Protein AF-A0A8W8L2I2-F1 (afdb_monomer_lite)

Structure (mmCIF, N/CA/C/O backbone):
data_AF-A0A8W8L2I2-F1
#
_entry.id   AF-A0A8W8L2I2-F1
#
loop_
_atom_site.group_PDB
_atom_site.id
_atom_site.type_symbol
_atom_site.label_atom_id
_atom_site.label_alt_id
_atom_site.label_comp_id
_atom_site.label_asym_id
_atom_site.label_entity_id
_atom_site.label_seq_id
_atom_site.pdbx_PDB_ins_code
_atom_site.Cartn_x
_atom_site.Cartn_y
_atom_site.Cartn_z
_atom_site.occupancy
_atom_site.B_iso_or_equiv
_atom_site.auth_seq_id
_atom_site.auth_comp_id
_atom_site.auth_asym_id
_atom_site.auth_atom_id
_atom_site.pdbx_PDB_model_num
ATOM 1 N N . MET A 1 1 ? -1.419 -32.914 15.715 1.00 40.72 1 MET A N 1
ATOM 2 C CA . MET A 1 1 ? -0.296 -32.396 14.901 1.00 40.72 1 MET A CA 1
ATOM 3 C C . MET A 1 1 ? -0.201 -30.887 15.111 1.00 40.72 1 MET A C 1
ATOM 5 O O . MET A 1 1 ? -1.150 -30.192 14.777 1.00 40.72 1 MET A O 1
ATOM 9 N N . LYS A 1 2 ? 0.868 -30.370 15.735 1.00 45.75 2 LYS A N 1
ATOM 10 C CA . LYS A 1 2 ? 1.086 -28.915 15.846 1.00 45.75 2 LYS A CA 1
ATOM 11 C C . LYS A 1 2 ? 1.568 -28.414 14.483 1.00 45.75 2 LYS A C 1
ATOM 13 O O . LYS A 1 2 ? 2.670 -28.764 14.072 1.00 45.75 2 LYS A O 1
ATOM 18 N N . GLY A 1 3 ? 0.729 -27.664 13.768 1.00 49.62 3 GLY A N 1
ATOM 19 C CA . GLY A 1 3 ? 1.096 -27.071 12.483 1.00 49.62 3 GLY A CA 1
ATOM 20 C C . GLY A 1 3 ? 2.320 -26.171 12.647 1.00 49.62 3 GLY A C 1
ATOM 21 O O . GLY A 1 3 ? 2.317 -25.269 13.486 1.00 49.62 3 GLY A O 1
ATOM 22 N N . LYS A 1 4 ? 3.383 -26.432 11.876 1.00 48.53 4 LYS A 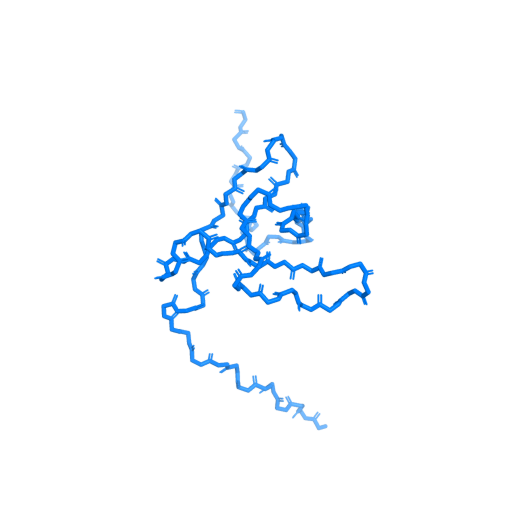N 1
ATOM 23 C CA . LYS A 1 4 ? 4.502 -25.496 11.738 1.00 48.53 4 LYS A CA 1
ATOM 24 C C . LYS A 1 4 ? 3.922 -24.181 11.215 1.00 48.53 4 LYS A C 1
ATOM 26 O O . LYS A 1 4 ? 3.394 -24.152 10.107 1.00 48.53 4 LYS A O 1
ATOM 31 N N . LYS A 1 5 ? 3.997 -23.108 12.009 1.00 54.03 5 LYS A N 1
ATOM 32 C CA . LY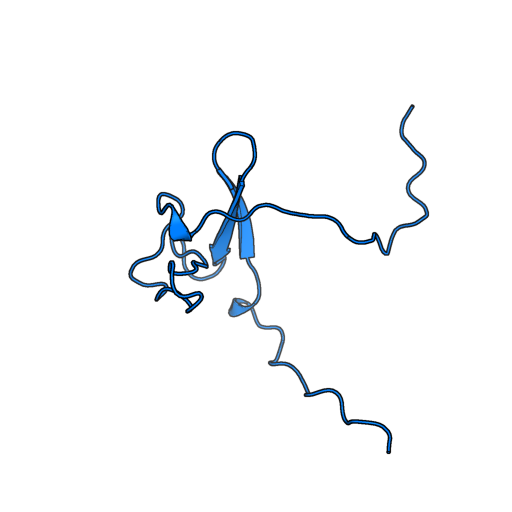S A 1 5 ? 3.760 -21.758 11.487 1.00 54.03 5 LYS A CA 1
ATOM 33 C C . LYS A 1 5 ? 4.765 -21.541 10.350 1.00 54.03 5 LYS A C 1
ATOM 35 O O . LYS A 1 5 ? 5.946 -21.814 10.576 1.00 54.03 5 LYS A O 1
ATOM 40 N N . PRO A 1 6 ? 4.331 -21.112 9.154 1.00 57.28 6 PRO A N 1
ATOM 41 C CA . PRO A 1 6 ? 5.268 -20.783 8.093 1.00 57.28 6 PRO A CA 1
ATOM 42 C C . PRO A 1 6 ? 6.248 -19.742 8.634 1.00 57.28 6 PRO A C 1
ATOM 44 O O . PRO A 1 6 ? 5.844 -18.762 9.264 1.00 57.28 6 PRO A O 1
ATOM 47 N N . GLN A 1 7 ? 7.540 -20.007 8.461 1.00 64.81 7 GLN A N 1
ATOM 48 C CA . GLN A 1 7 ? 8.579 -19.049 8.802 1.00 64.81 7 GLN A CA 1
ATOM 49 C C . GLN A 1 7 ? 8.416 -17.892 7.815 1.00 64.81 7 GLN A C 1
ATOM 51 O O . GLN A 1 7 ? 8.647 -18.065 6.621 1.00 64.81 7 GLN A O 1
ATOM 56 N N . GLY A 1 8 ? 7.880 -16.767 8.295 1.00 61.03 8 GLY A N 1
ATOM 57 C CA . GLY A 1 8 ? 7.690 -15.574 7.474 1.00 61.03 8 GLY A CA 1
ATOM 58 C C . GLY A 1 8 ? 9.018 -15.094 6.888 1.00 61.03 8 GLY A C 1
ATOM 59 O O . GLY A 1 8 ? 10.087 -15.445 7.394 1.00 61.03 8 GLY A O 1
ATOM 60 N N . ALA A 1 9 ? 8.945 -14.296 5.822 1.00 66.06 9 ALA A N 1
ATOM 61 C CA . ALA A 1 9 ? 10.129 -13.678 5.237 1.00 66.06 9 ALA A CA 1
ATOM 62 C C . ALA A 1 9 ? 10.920 -12.890 6.305 1.00 66.06 9 ALA A C 1
ATOM 64 O O . ALA A 1 9 ? 10.314 -12.360 7.247 1.00 66.06 9 ALA A O 1
ATOM 65 N N . PRO A 1 10 ? 12.258 -12.807 6.185 1.00 71.94 10 PRO A N 1
ATOM 66 C CA . PRO A 1 10 ? 13.064 -11.957 7.051 1.00 71.94 10 PRO A CA 1
ATOM 67 C C . PRO A 1 10 ? 12.510 -10.527 7.062 1.00 71.94 10 PRO A C 1
ATOM 69 O O . PRO A 1 10 ? 12.159 -9.985 6.017 1.00 71.94 10 PRO A O 1
ATOM 72 N N . LEU A 1 11 ? 12.425 -9.909 8.241 1.00 79.75 11 LEU A N 1
ATOM 73 C CA . LEU A 1 11 ? 11.957 -8.527 8.383 1.00 79.75 11 LEU A CA 1
ATOM 74 C C . LEU A 1 11 ? 13.040 -7.558 7.883 1.00 79.75 11 LEU A C 1
ATOM 76 O O . LEU A 1 11 ? 13.887 -7.103 8.653 1.00 79.75 11 LEU A O 1
ATOM 80 N N . GLY A 1 12 ? 13.039 -7.295 6.577 1.00 85.38 12 GLY A N 1
ATOM 81 C CA . GLY A 1 12 ? 13.928 -6.348 5.907 1.00 85.38 12 GLY A CA 1
ATOM 82 C C . GLY A 1 12 ? 13.388 -4.915 5.876 1.00 85.38 12 GLY A C 1
ATOM 83 O O . GLY A 1 12 ? 12.291 -4.615 6.343 1.00 85.38 12 GLY A O 1
ATOM 84 N N . ILE A 1 13 ? 14.153 -3.993 5.281 1.00 87.50 13 ILE A N 1
ATOM 85 C CA . ILE A 1 13 ? 13.672 -2.621 5.028 1.00 87.50 13 ILE A CA 1
ATOM 86 C C . ILE A 1 13 ? 12.439 -2.610 4.108 1.00 87.50 13 ILE A C 1
ATOM 88 O O . ILE A 1 13 ? 11.551 -1.782 4.279 1.00 87.50 13 ILE A O 1
ATOM 92 N N . GLU A 1 14 ? 12.357 -3.588 3.207 1.00 87.69 14 GLU A N 1
ATOM 93 C CA . GLU A 1 14 ? 11.250 -3.825 2.275 1.00 87.69 14 GLU A CA 1
ATOM 94 C C . GLU A 1 14 ? 9.916 -4.168 2.953 1.00 87.69 14 GLU A C 1
ATOM 96 O O . GLU A 1 14 ? 8.863 -4.014 2.344 1.00 87.69 14 GLU A O 1
ATOM 101 N N . THR A 1 15 ? 9.929 -4.590 4.224 1.00 89.06 15 THR A N 1
ATOM 102 C CA . THR A 1 15 ? 8.698 -4.880 4.976 1.00 89.06 15 THR A CA 1
ATOM 103 C C . THR A 1 15 ? 8.154 -3.656 5.713 1.00 89.06 15 THR A C 1
ATOM 105 O O . THR A 1 15 ? 7.187 -3.778 6.466 1.00 89.06 15 THR A O 1
ATOM 108 N N . LYS A 1 16 ? 8.796 -2.487 5.582 1.00 91.75 16 LYS A N 1
ATOM 109 C CA . LYS A 1 16 ? 8.382 -1.260 6.265 1.00 91.75 16 LYS A CA 1
ATOM 110 C C . LYS A 1 16 ? 7.624 -0.339 5.317 1.00 91.75 16 LYS A C 1
ATOM 112 O O . LYS A 1 16 ? 8.128 0.041 4.262 1.00 91.75 16 LYS A O 1
ATOM 117 N N . PHE A 1 17 ? 6.452 0.090 5.771 1.00 94.31 17 PHE A N 1
ATOM 118 C CA . PHE A 1 17 ? 5.591 1.017 5.050 1.00 94.31 17 PHE A CA 1
ATOM 119 C C . PHE A 1 17 ? 5.351 2.278 5.873 1.00 94.31 17 PHE A C 1
ATOM 121 O O . PHE A 1 17 ? 5.169 2.216 7.091 1.00 94.31 17 PHE A O 1
ATOM 128 N N . GLN A 1 18 ? 5.322 3.419 5.197 1.00 94.25 18 GLN A N 1
ATOM 129 C CA . GLN A 1 18 ? 4.763 4.644 5.732 1.00 94.25 18 GLN A CA 1
ATOM 130 C C . GLN A 1 18 ? 3.248 4.624 5.537 1.00 94.25 18 GLN A C 1
ATOM 132 O O . GLN A 1 18 ? 2.749 4.405 4.433 1.00 94.25 18 GLN A O 1
ATOM 137 N N . LEU A 1 19 ? 2.516 4.874 6.621 1.00 94.12 19 LEU A N 1
ATOM 138 C CA . LEU A 1 19 ? 1.075 5.066 6.562 1.00 94.12 19 LEU A CA 1
ATOM 139 C C . LEU A 1 19 ? 0.792 6.512 6.141 1.00 94.12 19 LEU A C 1
ATOM 141 O O . LEU A 1 19 ? 1.126 7.446 6.871 1.00 94.12 19 LEU A O 1
ATOM 145 N N . VAL A 1 20 ? 0.197 6.695 4.965 1.00 92.81 20 VAL A N 1
ATOM 146 C CA . VAL A 1 20 ? -0.128 8.018 4.417 1.00 92.81 20 VAL A CA 1
ATOM 147 C C . VAL A 1 20 ? -1.637 8.199 4.428 1.00 92.81 20 VAL A C 1
ATOM 149 O O . VAL A 1 20 ? -2.367 7.385 3.866 1.00 92.81 20 VAL A O 1
ATOM 152 N N . LEU A 1 21 ? -2.118 9.262 5.070 1.00 90.31 21 LEU A N 1
ATOM 153 C CA . LEU A 1 21 ? -3.541 9.586 5.087 1.00 90.31 21 LEU A CA 1
ATOM 154 C C . LEU A 1 21 ? -3.991 10.042 3.692 1.00 90.31 21 LEU A C 1
ATOM 156 O O . LEU A 1 21 ? -3.372 10.921 3.091 1.00 90.31 21 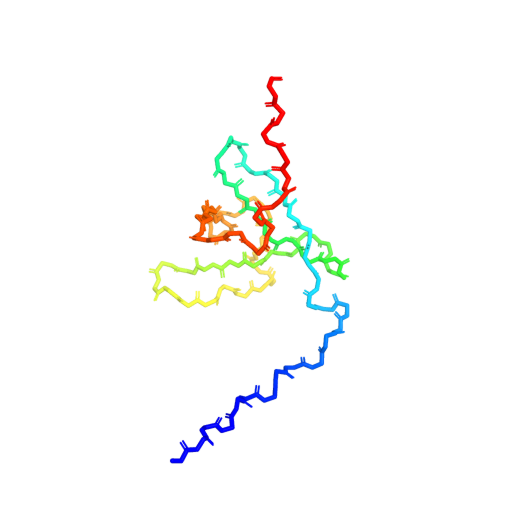LEU A O 1
ATOM 160 N N . LYS A 1 22 ? -5.089 9.472 3.192 1.00 84.94 22 LYS A N 1
ATOM 161 C CA . LYS A 1 22 ? -5.700 9.840 1.914 1.00 84.94 22 LYS A CA 1
ATOM 162 C C . LYS A 1 22 ? -7.132 10.314 2.122 1.00 84.94 22 LYS A C 1
ATOM 164 O O . LYS A 1 22 ? -8.049 9.532 2.376 1.00 84.94 22 LYS A O 1
ATOM 169 N N . GLY A 1 23 ? -7.328 11.621 1.970 1.00 81.94 23 GLY A N 1
ATOM 170 C CA . GLY A 1 23 ? -8.593 12.261 2.318 1.00 81.94 23 GLY A CA 1
ATOM 171 C C . GLY A 1 23 ? -8.838 12.184 3.825 1.00 81.94 23 GLY A C 1
ATOM 172 O O . GLY A 1 23 ? -7.914 12.381 4.606 1.00 81.94 23 GLY A O 1
ATOM 173 N N . GLN A 1 24 ? -10.079 11.909 4.228 1.00 82.19 24 GLN A N 1
ATOM 174 C CA . GLN A 1 24 ? -10.456 11.889 5.648 1.00 82.19 24 GLN A CA 1
ATOM 175 C C . GLN A 1 24 ? -10.458 10.485 6.272 1.00 82.19 24 GLN A C 1
ATOM 177 O O . GLN A 1 24 ? -10.219 10.364 7.467 1.00 82.19 24 GLN A O 1
ATOM 182 N N . ASN A 1 25 ? -10.699 9.431 5.480 1.00 89.12 25 ASN A N 1
ATOM 183 C CA . ASN A 1 25 ? -11.074 8.112 6.019 1.00 89.12 25 ASN A CA 1
ATOM 184 C C . ASN A 1 25 ? -10.223 6.939 5.515 1.00 89.12 25 ASN A C 1
ATOM 186 O O . ASN A 1 25 ? -10.422 5.811 5.962 1.00 89.12 25 ASN A O 1
ATOM 190 N N . PHE A 1 26 ? -9.310 7.173 4.573 1.00 94.50 26 PHE A N 1
ATOM 191 C CA . PHE A 1 26 ? -8.514 6.110 3.966 1.00 94.50 26 PHE A CA 1
ATOM 192 C C . PHE A 1 26 ? -7.033 6.315 4.229 1.00 94.50 26 PHE A C 1
ATOM 194 O O . PHE A 1 26 ? -6.565 7.432 4.451 1.00 94.50 26 PHE A O 1
ATOM 201 N N . VAL A 1 27 ? -6.290 5.219 4.161 1.00 95.31 27 VAL A N 1
ATOM 202 C CA . VAL A 1 27 ? -4.833 5.213 4.243 1.00 95.31 27 VAL A CA 1
ATOM 203 C C . VAL A 1 27 ? -4.239 4.526 3.021 1.00 95.31 27 VAL A C 1
ATOM 205 O O . VAL A 1 27 ? -4.855 3.633 2.441 1.00 95.31 27 VAL A O 1
ATOM 208 N N . CYS A 1 28 ? -3.028 4.930 2.665 1.00 95.38 28 CYS A N 1
ATOM 209 C CA . CYS A 1 28 ? -2.165 4.242 1.717 1.00 95.38 28 CYS A CA 1
ATOM 210 C C . CYS A 1 28 ? -0.956 3.673 2.468 1.00 95.38 28 CYS A C 1
ATOM 212 O O . CYS A 1 28 ? -0.479 4.267 3.439 1.00 95.38 28 CYS A O 1
ATOM 214 N N . LEU A 1 29 ? -0.453 2.532 2.001 1.00 95.75 29 LEU A N 1
ATOM 215 C CA . LEU A 1 29 ? 0.773 1.910 2.501 1.00 95.75 29 LEU A CA 1
ATOM 216 C C . LEU A 1 29 ? 1.897 2.181 1.500 1.00 95.75 29 LEU A C 1
ATOM 218 O O . LEU A 1 29 ? 2.012 1.474 0.498 1.00 95.75 29 LEU A O 1
ATOM 222 N N . GLU A 1 30 ? 2.694 3.218 1.751 1.00 95.06 30 GLU A N 1
ATOM 223 C CA . GLU A 1 30 ? 3.795 3.631 0.875 1.00 95.06 30 GLU A CA 1
ATOM 224 C C . GLU A 1 30 ? 5.108 2.962 1.296 1.00 95.06 30 GLU A C 1
ATOM 226 O O . GLU A 1 30 ? 5.419 2.886 2.483 1.00 95.06 30 GLU A O 1
ATOM 231 N N . SER A 1 31 ? 5.888 2.462 0.339 1.00 93.62 31 SER A N 1
ATOM 232 C CA . SER A 1 31 ? 7.191 1.851 0.621 1.00 93.62 31 SER A CA 1
ATOM 233 C C . SER A 1 31 ? 8.182 2.878 1.176 1.00 93.62 31 SER A C 1
ATOM 235 O O . SER A 1 31 ? 8.345 3.966 0.624 1.00 93.62 31 SER A O 1
ATOM 237 N N . LEU A 1 32 ? 8.903 2.516 2.245 1.00 91.94 32 LEU A N 1
ATOM 238 C CA . LEU A 1 32 ? 9.990 3.356 2.764 1.00 91.94 32 LEU A CA 1
ATOM 239 C C . LEU A 1 32 ? 11.255 3.314 1.898 1.00 91.94 32 LEU A C 1
ATOM 241 O O . LEU A 1 32 ? 12.014 4.284 1.893 1.00 91.94 32 LEU A O 1
ATOM 245 N N . SER A 1 33 ? 11.510 2.206 1.198 1.00 91.75 33 SER A N 1
ATOM 246 C CA . SER A 1 33 ? 12.681 2.062 0.324 1.00 91.75 33 SER A CA 1
ATOM 247 C C . SER A 1 33 ? 12.430 2.605 -1.083 1.00 91.75 33 SER A C 1
ATOM 249 O O . SER A 1 33 ? 13.365 3.068 -1.733 1.00 91.75 33 SE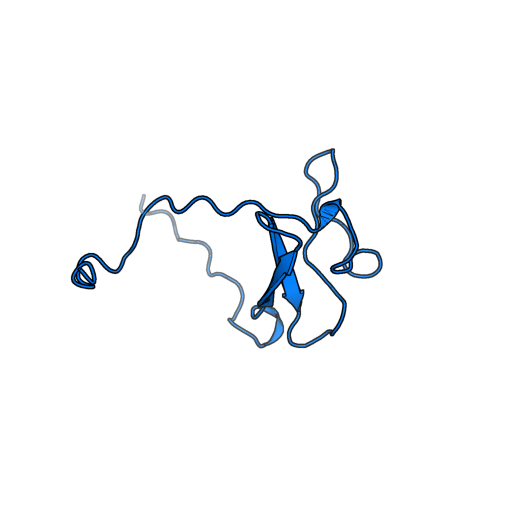R A O 1
ATOM 251 N N . GLU A 1 34 ? 11.180 2.587 -1.548 1.00 90.44 34 GLU A N 1
ATOM 252 C CA . GLU A 1 34 ? 10.797 2.985 -2.902 1.00 90.44 34 GLU A CA 1
ATOM 253 C C . GLU A 1 34 ? 9.705 4.059 -2.868 1.00 90.44 34 GLU A C 1
ATOM 255 O O . GLU A 1 34 ? 8.510 3.768 -2.942 1.00 90.44 34 GLU A O 1
ATOM 260 N N . ARG A 1 35 ? 10.131 5.323 -2.764 1.00 86.06 35 ARG A N 1
ATOM 261 C CA . ARG A 1 35 ? 9.222 6.476 -2.681 1.00 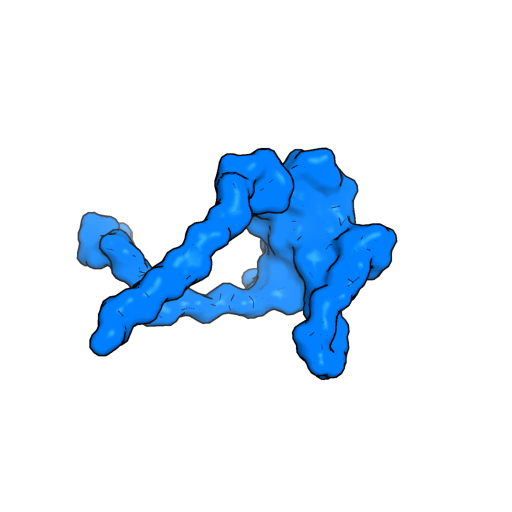86.06 35 ARG A CA 1
ATOM 262 C C . ARG A 1 35 ? 8.215 6.498 -3.829 1.00 86.06 35 ARG A C 1
ATOM 264 O O . ARG A 1 35 ? 8.562 6.254 -4.984 1.00 86.06 35 ARG A O 1
ATOM 271 N N . GLY A 1 36 ? 6.976 6.844 -3.505 1.00 88.12 36 GLY A N 1
ATOM 272 C CA . GLY A 1 36 ? 5.865 6.933 -4.443 1.00 88.12 36 GLY A CA 1
ATOM 273 C C . GLY A 1 36 ? 5.218 5.594 -4.796 1.00 88.12 36 GLY A C 1
ATOM 274 O O . GLY A 1 36 ? 4.161 5.615 -5.425 1.00 88.12 36 GLY A O 1
ATOM 275 N N . LYS A 1 37 ? 5.788 4.448 -4.387 1.00 94.50 37 LYS A N 1
ATOM 276 C CA . LYS A 1 37 ? 5.193 3.125 -4.621 1.00 94.50 37 LYS A CA 1
ATOM 277 C C . LYS A 1 37 ? 4.317 2.706 -3.450 1.00 94.50 37 LYS A C 1
ATOM 279 O O . LYS A 1 37 ? 4.751 2.737 -2.299 1.00 94.50 37 LYS A O 1
ATOM 284 N N . CYS A 1 38 ? 3.096 2.283 -3.751 1.00 94.88 38 CYS A N 1
ATOM 285 C CA . CYS A 1 38 ? 2.115 1.864 -2.756 1.00 94.88 38 CYS A CA 1
ATOM 286 C C . CYS A 1 38 ? 1.672 0.415 -2.952 1.00 94.88 38 CYS A C 1
ATOM 288 O O . CYS A 1 38 ? 1.661 -0.112 -4.067 1.00 94.88 38 CYS A O 1
ATOM 290 N N . VAL A 1 39 ? 1.232 -0.212 -1.862 1.00 95.50 39 VAL A N 1
ATOM 291 C CA . VAL A 1 39 ? 0.432 -1.440 -1.945 1.00 95.50 39 VAL A CA 1
ATOM 292 C C . VAL A 1 39 ? -0.914 -1.089 -2.573 1.00 95.50 39 VAL A C 1
ATOM 294 O O . VAL A 1 39 ? -1.522 -0.090 -2.197 1.00 95.50 39 VAL A O 1
ATOM 297 N N . GLY A 1 40 ? -1.383 -1.900 -3.518 1.00 95.81 40 GLY A N 1
ATOM 298 C CA . GLY A 1 40 ? -2.704 -1.732 -4.113 1.00 95.81 40 GLY A CA 1
ATOM 299 C C . GLY A 1 40 ? -3.356 -3.062 -4.452 1.00 95.81 40 GLY A C 1
ATOM 300 O O . GLY A 1 40 ? -2.670 -4.060 -4.678 1.00 95.81 40 GLY A O 1
ATOM 301 N N . VAL A 1 41 ? -4.685 -3.065 -4.481 1.00 96.56 41 VAL A N 1
ATOM 302 C CA . VAL A 1 41 ? -5.505 -4.247 -4.768 1.00 96.56 41 VAL A CA 1
ATOM 303 C C . VAL A 1 41 ? -6.458 -3.926 -5.918 1.00 96.56 41 VAL A C 1
ATOM 305 O O . VAL A 1 41 ? -7.151 -2.906 -5.916 1.00 96.56 41 VAL A O 1
ATOM 308 N N . LEU A 1 42 ? -6.455 -4.779 -6.940 1.00 95.69 42 LEU A N 1
ATOM 309 C CA . LEU A 1 42 ? -7.348 -4.676 -8.089 1.00 95.69 42 LEU A CA 1
ATOM 310 C C . LEU A 1 42 ? -8.771 -5.120 -7.719 1.00 95.69 42 LEU A C 1
ATOM 312 O O . LEU A 1 42 ? -9.005 -5.735 -6.681 1.00 95.69 42 LEU A O 1
ATOM 316 N N . ALA A 1 43 ? -9.743 -4.800 -8.575 1.00 94.06 43 ALA A N 1
ATOM 317 C CA . ALA A 1 43 ? -11.152 -5.117 -8.322 1.00 94.06 43 ALA A CA 1
ATOM 318 C C . ALA A 1 43 ? -11.434 -6.630 -8.231 1.00 94.06 43 ALA A C 1
ATOM 320 O O . ALA A 1 43 ? -12.397 -7.038 -7.590 1.00 94.06 43 ALA A O 1
ATOM 321 N N . ASP A 1 44 ? -10.585 -7.455 -8.845 1.00 95.69 44 ASP A N 1
ATOM 322 C CA . ASP A 1 44 ? -10.642 -8.918 -8.780 1.00 95.69 44 ASP A CA 1
ATOM 323 C C . ASP A 1 44 ? -9.995 -9.501 -7.505 1.00 95.69 44 ASP A C 1
ATOM 325 O O . ASP A 1 44 ? -9.972 -10.717 -7.322 1.00 95.69 44 ASP A O 1
ATOM 329 N N . GLY A 1 45 ? -9.472 -8.648 -6.617 1.00 93.50 45 GLY A N 1
ATOM 330 C CA . GLY A 1 45 ? -8.802 -9.039 -5.378 1.00 93.50 45 GLY A CA 1
ATOM 331 C C . GLY A 1 45 ? -7.317 -9.376 -5.533 1.00 93.50 45 GLY A C 1
ATOM 332 O O . GLY A 1 45 ? -6.665 -9.701 -4.539 1.00 93.50 45 GLY A O 1
ATOM 333 N N . SER A 1 46 ? -6.754 -9.291 -6.741 1.00 96.06 46 SER A N 1
ATOM 334 C CA . SER A 1 46 ? -5.323 -9.508 -6.967 1.00 96.06 46 SER A CA 1
ATOM 335 C C . SER A 1 46 ? -4.476 -8.294 -6.562 1.00 96.06 46 SER A C 1
ATOM 337 O O . SER A 1 46 ? -4.958 -7.161 -6.478 1.00 96.06 46 SER A O 1
ATOM 339 N N . LEU A 1 47 ? -3.187 -8.521 -6.289 1.00 95.25 47 LEU A N 1
ATOM 340 C CA . LEU A 1 47 ? -2.254 -7.439 -5.969 1.00 95.25 47 LEU A CA 1
ATOM 341 C C . LEU A 1 47 ? -1.897 -6.648 -7.229 1.00 95.25 47 LEU A C 1
ATOM 343 O O . LEU A 1 47 ? -1.451 -7.210 -8.230 1.00 95.25 47 LEU A O 1
ATOM 347 N N . LYS A 1 48 ? -2.027 -5.322 -7.152 1.00 94.81 48 LYS A N 1
ATOM 348 C CA . LYS A 1 48 ? -1.606 -4.421 -8.222 1.00 94.81 48 LYS A CA 1
ATOM 349 C C . LYS A 1 48 ? -0.074 -4.302 -8.238 1.00 94.81 48 LYS A C 1
ATOM 351 O O . LYS A 1 48 ? 0.523 -4.100 -7.178 1.00 94.81 48 LYS A O 1
ATOM 356 N N . PRO A 1 49 ? 0.586 -4.366 -9.410 1.00 93.56 49 PRO A N 1
ATOM 357 C CA . PRO A 1 49 ? 2.025 -4.147 -9.502 1.00 93.56 49 PRO A CA 1
ATOM 358 C C . PRO A 1 49 ? 2.439 -2.768 -8.971 1.00 93.56 49 PRO A C 1
ATOM 360 O O . PRO A 1 49 ? 1.871 -1.748 -9.363 1.00 93.56 49 PRO A O 1
ATOM 363 N N . ALA A 1 50 ? 3.490 -2.727 -8.148 1.00 89.19 50 ALA A N 1
ATOM 364 C CA . ALA A 1 50 ? 3.975 -1.495 -7.515 1.00 89.19 50 ALA A CA 1
ATOM 365 C C . ALA A 1 50 ? 4.428 -0.417 -8.521 1.00 89.19 50 ALA A C 1
ATOM 367 O O . ALA A 1 50 ? 4.379 0.770 -8.220 1.00 89.19 50 ALA A O 1
ATOM 368 N N . LEU A 1 51 ? 4.838 -0.815 -9.734 1.00 90.38 51 LEU A N 1
ATOM 369 C CA . LEU A 1 51 ? 5.198 0.109 -10.822 1.00 90.38 51 LEU A CA 1
ATOM 370 C C . LEU A 1 51 ? 4.020 0.972 -11.297 1.00 90.38 51 LEU A C 1
ATOM 372 O O . LEU A 1 51 ? 4.238 2.039 -11.861 1.00 90.38 51 LEU A O 1
ATOM 376 N N . ALA A 1 52 ? 2.791 0.510 -11.077 1.00 89.31 52 ALA A N 1
ATOM 377 C CA . ALA A 1 52 ? 1.567 1.171 -11.512 1.00 89.31 52 ALA A CA 1
ATOM 378 C C . ALA A 1 52 ? 0.676 1.575 -10.327 1.00 89.31 52 ALA A C 1
ATOM 380 O O . ALA A 1 52 ? -0.523 1.766 -10.512 1.00 89.31 52 ALA A O 1
ATOM 381 N N . CYS A 1 53 ? 1.232 1.648 -9.113 1.00 92.31 53 CYS A N 1
ATOM 382 C CA . CYS A 1 53 ? 0.472 1.910 -7.898 1.00 92.31 53 CYS A CA 1
ATOM 383 C C . CYS A 1 53 ? 1.153 2.997 -7.064 1.00 92.31 53 CYS A C 1
ATOM 385 O O . CYS A 1 53 ? 2.227 2.784 -6.498 1.00 92.31 53 CYS A O 1
ATOM 387 N N . SER A 1 54 ? 0.506 4.156 -6.978 1.00 92.31 54 SER A N 1
ATOM 388 C CA . SER A 1 54 ? 0.958 5.300 -6.189 1.00 92.31 54 SER A CA 1
ATOM 389 C C . SER A 1 54 ? -0.101 5.724 -5.178 1.00 92.31 54 SER A C 1
ATOM 391 O O . SER A 1 54 ? -1.234 5.241 -5.181 1.00 92.31 54 SER A O 1
ATOM 393 N N . ASN A 1 55 ? 0.244 6.683 -4.321 1.00 88.06 55 ASN A N 1
ATOM 394 C CA . ASN A 1 55 ? -0.689 7.202 -3.327 1.00 88.06 55 ASN A CA 1
ATOM 395 C C . ASN A 1 55 ? -1.879 7.961 -3.945 1.00 88.06 55 ASN A C 1
ATOM 397 O O . ASN A 1 55 ? -2.872 8.168 -3.256 1.00 88.06 55 ASN A O 1
ATOM 401 N N . THR A 1 56 ? -1.851 8.335 -5.227 1.00 90.12 56 THR A N 1
ATOM 402 C CA . THR A 1 56 ? -2.995 8.945 -5.922 1.00 90.12 56 THR A CA 1
ATOM 403 C C . THR A 1 56 ? -3.956 7.909 -6.497 1.00 90.12 56 THR A C 1
ATOM 405 O O . THR A 1 56 ? -5.117 8.240 -6.721 1.00 90.12 56 THR A O 1
ATOM 408 N N . ASP A 1 57 ? -3.566 6.636 -6.567 1.00 91.81 57 ASP A N 1
ATOM 409 C CA . ASP A 1 57 ? -4.388 5.547 -7.098 1.00 91.81 57 ASP A CA 1
ATOM 410 C C . ASP A 1 57 ? -5.553 5.163 -6.163 1.00 91.81 57 ASP A C 1
ATOM 412 O O . ASP A 1 57 ? -5.403 5.084 -4.939 1.00 91.81 57 ASP A O 1
ATOM 416 N N . GLU A 1 58 ? -6.736 4.928 -6.725 1.00 91.88 58 GLU A N 1
ATOM 417 C CA . GLU A 1 58 ? -7.911 4.452 -5.986 1.00 91.88 58 GLU A CA 1
ATOM 418 C C . GLU A 1 58 ? -7.699 3.040 -5.428 1.00 91.88 58 GLU A C 1
ATOM 420 O O . GLU A 1 58 ? -8.125 2.751 -4.312 1.00 91.88 58 GLU A O 1
ATOM 425 N N . HIS A 1 59 ? -6.950 2.198 -6.143 1.00 94.75 59 HIS A N 1
ATOM 426 C CA . HIS A 1 59 ? -6.610 0.836 -5.727 1.00 94.75 59 HIS A CA 1
ATOM 427 C C . HIS A 1 59 ? -5.669 0.779 -4.517 1.00 94.75 59 HIS A C 1
ATOM 429 O O . HIS A 1 59 ? -5.516 -0.283 -3.918 1.00 94.75 59 HIS A O 1
ATOM 435 N N . ALA A 1 60 ? -5.037 1.901 -4.156 1.00 94.81 6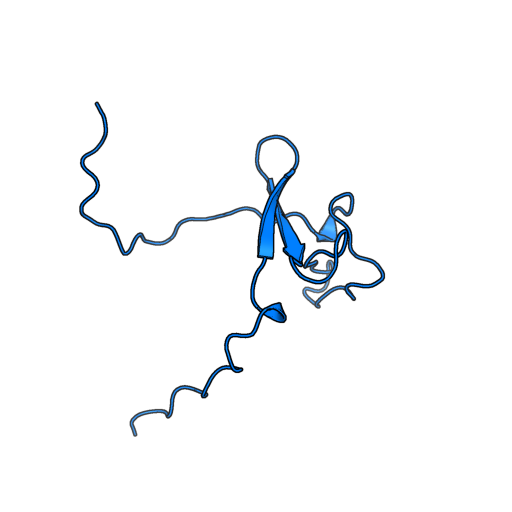0 ALA A N 1
ATOM 436 C CA . ALA A 1 60 ? -4.146 2.013 -3.003 1.00 94.81 60 ALA A CA 1
ATOM 437 C C . ALA A 1 60 ? -4.869 2.429 -1.707 1.00 94.81 60 ALA A C 1
ATOM 439 O O . ALA A 1 60 ? -4.223 2.587 -0.671 1.00 94.81 60 ALA A O 1
ATOM 440 N N . LYS A 1 61 ? -6.192 2.649 -1.753 1.00 94.62 61 LYS A N 1
ATOM 441 C CA . LYS A 1 61 ? -6.987 3.072 -0.593 1.00 94.62 61 LYS A CA 1
ATOM 442 C C . LYS A 1 61 ? -7.380 1.882 0.269 1.00 94.62 61 LYS A C 1
ATOM 444 O O . LYS A 1 61 ? -8.120 1.005 -0.167 1.00 94.62 61 LYS A O 1
ATOM 449 N N . PHE A 1 62 ? -6.986 1.929 1.535 1.00 95.19 62 PHE A N 1
ATOM 450 C CA . PHE A 1 62 ? -7.405 0.965 2.543 1.00 95.19 62 PHE A CA 1
ATOM 451 C C . PHE A 1 62 ? -8.212 1.650 3.642 1.00 95.19 62 PHE A C 1
ATOM 453 O O . PHE A 1 62 ? -7.846 2.720 4.133 1.00 95.19 62 PHE A O 1
ATOM 460 N N . GLY A 1 63 ? -9.316 1.017 4.038 1.00 93.88 63 GLY A N 1
ATOM 461 C CA . GLY A 1 63 ? -9.975 1.298 5.309 1.00 93.88 63 GLY A CA 1
ATOM 462 C C . GLY A 1 63 ? -9.312 0.483 6.417 1.00 93.88 63 GLY A C 1
ATOM 463 O O . GLY A 1 63 ? -8.971 -0.682 6.209 1.00 93.88 63 GLY A O 1
ATOM 464 N N . VAL A 1 64 ? -9.125 1.081 7.593 1.00 90.25 64 VAL A N 1
ATOM 465 C CA . VAL A 1 64 ? -8.535 0.390 8.748 1.00 90.25 64 VAL A CA 1
ATOM 466 C C . VAL A 1 64 ? -9.640 0.018 9.724 1.00 90.25 64 VAL A C 1
ATOM 468 O O . VAL A 1 64 ? -10.292 0.887 10.298 1.00 90.25 64 VAL A O 1
ATOM 471 N N . TYR A 1 65 ? -9.827 -1.282 9.938 1.00 90.50 65 TYR A N 1
ATOM 472 C CA . TYR A 1 65 ? -10.686 -1.809 10.992 1.00 90.50 65 TYR A CA 1
ATOM 473 C C . TYR A 1 65 ? -9.821 -2.385 12.116 1.00 90.50 65 TYR A C 1
ATOM 475 O O . TYR A 1 65 ? -9.075 -3.345 11.916 1.00 90.50 65 TYR A O 1
ATOM 483 N N . LEU A 1 66 ? -9.907 -1.789 13.306 1.00 88.00 66 LEU A N 1
ATOM 484 C CA . LEU A 1 66 ? -9.169 -2.239 14.483 1.00 88.00 66 LEU A CA 1
ATOM 485 C C . LEU A 1 66 ? -9.939 -3.366 15.187 1.00 88.00 66 LEU A C 1
ATOM 487 O O . LEU A 1 66 ? -10.867 -3.104 15.945 1.00 88.00 66 LEU A O 1
ATOM 491 N N . ALA A 1 67 ? -9.548 -4.617 14.937 1.00 86.94 67 ALA A N 1
ATOM 492 C CA . ALA A 1 67 ? -10.231 -5.789 15.495 1.00 86.94 67 ALA A CA 1
ATOM 493 C C . ALA A 1 67 ? -9.910 -6.041 16.982 1.00 86.94 67 ALA A C 1
ATOM 495 O O . ALA A 1 67 ? -10.771 -6.462 17.749 1.00 86.94 67 ALA A O 1
ATOM 496 N N . SER A 1 68 ? -8.670 -5.790 17.402 1.00 84.00 68 SER A N 1
ATOM 497 C CA . SER A 1 68 ? -8.242 -5.846 18.800 1.00 84.00 68 SER A CA 1
ATOM 498 C C . SER A 1 68 ? -6.981 -5.009 18.994 1.00 84.00 68 SER A C 1
ATOM 500 O O . SER A 1 68 ? -6.222 -4.782 18.049 1.00 84.00 68 SER A O 1
ATOM 502 N N . THR A 1 69 ? -6.739 -4.542 20.218 1.00 78.62 69 THR A N 1
ATOM 503 C CA . THR A 1 69 ? -5.461 -3.932 20.590 1.00 78.62 69 THR A CA 1
ATOM 504 C C . THR A 1 69 ? -4.716 -4.870 21.536 1.00 78.62 69 THR A C 1
ATOM 506 O O . THR A 1 69 ? -5.297 -5.339 22.515 1.00 78.62 69 THR A O 1
ATOM 509 N N . PRO A 1 70 ? -3.417 -5.134 21.313 1.00 68.94 70 PRO A N 1
ATOM 510 C CA . PRO A 1 70 ? -2.592 -5.800 22.320 1.00 68.94 70 PRO A CA 1
ATOM 511 C C . PRO A 1 70 ? -2.334 -4.889 23.535 1.00 68.94 70 PRO A C 1
ATOM 513 O O . PRO A 1 70 ? -1.932 -5.359 24.594 1.00 68.94 70 PRO A O 1
ATOM 516 N N . TYR A 1 71 ? -2.596 -3.585 23.397 1.00 56.38 71 TYR A N 1
ATOM 517 C CA . TYR A 1 71 ? -2.519 -2.600 24.467 1.00 56.38 71 TYR A CA 1
ATOM 518 C C . TYR A 1 71 ? -3.884 -2.459 25.151 1.00 56.38 71 TYR A C 1
ATOM 520 O O . TYR A 1 71 ? -4.689 -1.605 24.784 1.00 56.38 71 TYR A O 1
ATOM 528 N N . SER A 1 72 ? -4.153 -3.293 26.155 1.00 53.78 72 SER A N 1
ATOM 529 C CA . SER A 1 72 ? -5.324 -3.153 27.037 1.00 53.78 72 SER A CA 1
ATOM 530 C C . SER A 1 72 ? -5.154 -2.059 28.108 1.00 53.78 72 SER A C 1
ATOM 532 O O . SER A 1 72 ? -6.056 -1.856 28.915 1.00 53.78 72 SER A O 1
ATOM 534 N N . GLN A 1 73 ? -4.010 -1.358 28.137 1.00 50.00 73 GLN A N 1
ATOM 535 C CA . GLN A 1 73 ? -3.573 -0.554 29.289 1.00 50.00 73 GLN A CA 1
ATOM 536 C C . GLN A 1 73 ? -3.172 0.900 28.995 1.00 50.00 73 GLN A C 1
ATOM 538 O O . GLN A 1 73 ? -2.559 1.528 29.854 1.00 50.00 73 GLN A O 1
ATOM 543 N N . TYR A 1 74 ? -3.524 1.490 27.850 1.00 50.72 74 TYR A N 1
ATOM 544 C CA . TYR A 1 74 ? -3.508 2.957 27.810 1.00 50.72 74 TYR A CA 1
ATOM 545 C C . TYR A 1 74 ? -4.765 3.458 28.527 1.00 50.72 74 TYR A C 1
ATOM 547 O O . TYR A 1 74 ? -5.870 3.146 28.070 1.00 50.72 74 TYR A O 1
ATOM 555 N N . PRO A 1 75 ? -4.649 4.176 29.664 1.00 50.34 75 PRO A N 1
ATOM 556 C CA . PRO A 1 75 ? -5.819 4.768 30.290 1.00 50.34 75 PRO A CA 1
ATOM 557 C C . PRO A 1 75 ? -6.491 5.668 29.257 1.00 50.34 75 PRO A C 1
ATOM 559 O O . PRO A 1 75 ? -5.815 6.426 28.559 1.00 50.34 75 PRO A O 1
ATOM 562 N N . ARG A 1 76 ? -7.821 5.563 29.142 1.00 54.78 76 ARG A N 1
ATOM 563 C CA . ARG A 1 76 ? -8.609 6.525 28.367 1.00 54.78 76 ARG A CA 1
ATOM 564 C C . ARG A 1 76 ? -8.193 7.918 28.837 1.00 54.78 76 ARG A C 1
ATOM 566 O O . ARG A 1 76 ? -8.410 8.244 30.005 1.00 54.78 76 ARG A O 1
ATOM 573 N N . GLN A 1 77 ? -7.570 8.703 27.960 1.00 57.06 77 GLN A N 1
ATOM 574 C CA . GLN A 1 77 ? -7.438 10.131 28.208 1.00 57.06 77 GLN A CA 1
ATOM 575 C C . GLN A 1 77 ? -8.867 10.674 28.297 1.00 57.06 77 GLN A C 1
ATOM 577 O O . GLN A 1 77 ? -9.668 10.465 27.384 1.00 57.06 77 GLN A O 1
ATOM 582 N N . LYS A 1 78 ? -9.197 11.199 29.480 1.00 42.78 78 LYS A N 1
ATOM 583 C CA . LYS A 1 78 ? -10.448 11.905 29.755 1.00 42.78 78 LYS A CA 1
ATOM 584 C C . LYS A 1 78 ? -10.458 13.238 29.028 1.00 42.78 78 LYS A C 1
ATOM 586 O O . LYS A 1 78 ? -9.365 13.839 28.936 1.00 42.78 78 LYS A O 1
#

Organism: Magallana gigas (NCBI:txid29159)

Foldseek 3Di:
DPDDDPPDDPPDLQVQFDWDDDPDFWTWTARPVDGQFTWFADPVRDTDDRVPHGPVDPRRTDGDDCPDDPCPDDPPPD

pLDDT: mean 82.44, std 16.55, range [40.72, 96.56]

Secondary structure (DSSP, 8-state):
-------PPP--GGG-EEEEEETTTEEEEEESSSTT-B--B-TTSPBPPGGG--TT-GGG-B-------S---S----

Sequence (78 aa):
MKGKKPQGAPLGIETKFQLVLKGQNFVCLESLSERGKCVGVLADGSLKPALACSNTDEHAKFGVYLASTPYSQYPRQK

Radius of gyration: 16.16 Å; chains: 1; bounding box: 25×45×42 Å